Protein AF-A0AAW6IV94-F1 (afdb_monomer)

Radius of gyration: 26.13 Å; Cα contacts (8 Å, |Δi|>4): 149; chains: 1; bounding box: 35×62×84 Å

Solvent-accessible surface area (backbone atoms only — not comparable to full-atom values): 8619 Å² total; per-residue (Å²): 136,89,80,80,82,87,89,82,85,79,71,76,67,76,72,66,69,79,75,75,71,78,76,85,84,82,76,78,93,66,75,97,56,97,64,84,86,74,90,61,84,90,39,49,55,50,66,71,58,51,64,71,49,70,87,54,58,69,70,42,71,51,71,57,97,71,32,35,36,33,33,42,61,73,48,70,46,98,87,71,31,56,28,34,33,37,35,38,30,54,76,92,48,94,84,58,75,42,80,48,36,39,28,37,39,88,88,77,73,42,44,26,56,53,80,66,93,67,83,54,93,81,75,77,90,67,92,53,131

pLDDT: mean 76.08, std 15.76, range [38.12, 95.81]

Mean predicted aligned error: 13.23 Å

Secondary structure (DSSP, 8-state):
-------SSSSSSTTSGGG-SPPP-PPPSS-SSSS-----GGGBPPHHHHHHHTT--TT-EEEETTEEEEEEEEEE-TTS-EEEEEEEEETT-TT--EEEEEEE-TTT--EEEPPPSS--TT-------

Sequence (129 aa):
MKINLALTSLMPILFLLGCTSSPPVLHATRALIDEPVVQTNQNVIPLAFTQLIQSKPVGYQGSYKNIEFTLGKKYTSALGEQCRELFLNQQGQSSAQTRQAMCKNSQTDQWVMAPQVIKNKNNTISFGA

Nearest PDB structures (foldseek):
  6krx-assembly1_A  TM=6.694E-01  e=2.216E-01  Arabidopsis thaliana
  2oc3-assembly1_A  TM=6.020E-01  e=4.639E-01  Homo sapiens
  4nnd-assembly2_B  TM=6.666E-01  e=1.152E+00  Homo sapiens
  4nnd-assembly3_D  TM=6.662E-01  e=1.219E+00  Homo sapiens
  6lys-assembly1_C  TM=1.737E-01  e=2.278E+00  Escherichia coli K-12

Foldseek 3Di:
DDDDDDPPPDPPPVVVVPPPDDPDDDDDPDDPAPDDDDFDPQFFDDPVVCVVPVPPDAQDWDDDPQKTKGWHDWDADPVRWTKTWIFIDHPPHPPDTDIWMWTQDPPPRTIGTDDDRDPPVPPPDGSHD

Structure (mmCIF, N/CA/C/O backbone):
data_AF-A0AAW6IV94-F1
#
_entry.id   AF-A0AAW6IV94-F1
#
loop_
_atom_site.group_PDB
_atom_site.id
_atom_site.type_symbol
_atom_site.label_atom_id
_atom_site.label_alt_id
_atom_site.label_comp_id
_atom_site.label_asym_id
_atom_site.label_entity_id
_atom_site.label_seq_id
_atom_site.pdbx_PDB_ins_code
_atom_site.Cartn_x
_atom_site.Cartn_y
_atom_site.Cartn_z
_atom_site.occupancy
_atom_site.B_iso_or_equiv
_atom_site.auth_seq_id
_atom_site.auth_comp_id
_atom_site.auth_asym_id
_atom_site.auth_atom_id
_atom_site.pdbx_PDB_model_num
ATOM 1 N N . MET A 1 1 ? -3.986 -43.795 -69.108 1.00 38.12 1 MET A N 1
ATOM 2 C CA . MET A 1 1 ? -2.707 -43.356 -68.508 1.00 38.12 1 MET A CA 1
ATOM 3 C C . MET A 1 1 ? -3.032 -42.238 -67.526 1.00 38.12 1 MET A C 1
ATOM 5 O O . MET A 1 1 ? -3.654 -41.267 -67.933 1.00 38.12 1 MET A O 1
ATOM 9 N N . LYS A 1 2 ? -2.777 -42.452 -66.230 1.00 46.84 2 LYS A N 1
ATOM 10 C CA . LYS A 1 2 ? -3.137 -41.537 -65.134 1.00 46.84 2 LYS A CA 1
ATOM 11 C C . LYS A 1 2 ? -2.149 -40.369 -65.107 1.00 46.84 2 LYS A C 1
ATOM 13 O O . LYS A 1 2 ? -0.951 -40.611 -65.006 1.00 46.84 2 LYS A O 1
ATOM 18 N N . ILE A 1 3 ? -2.650 -39.139 -65.183 1.00 56.03 3 ILE A N 1
ATOM 19 C CA . ILE A 1 3 ? -1.849 -37.928 -64.986 1.00 56.03 3 ILE A CA 1
ATOM 20 C C . ILE A 1 3 ? -2.167 -37.399 -63.585 1.00 56.03 3 ILE A C 1
ATOM 22 O O . ILE A 1 3 ? -3.229 -36.839 -63.336 1.00 56.03 3 ILE A O 1
ATOM 26 N N . ASN A 1 4 ? -1.270 -37.758 -62.669 1.00 49.62 4 ASN A N 1
ATOM 27 C CA . ASN A 1 4 ? -0.694 -36.987 -61.563 1.00 49.62 4 ASN A CA 1
ATOM 28 C C . ASN A 1 4 ? -1.379 -35.646 -61.227 1.00 49.62 4 ASN A C 1
ATOM 30 O O . ASN A 1 4 ? -1.524 -34.784 -62.083 1.00 49.62 4 ASN A O 1
ATOM 34 N N . LEU A 1 5 ? -1.892 -35.458 -60.011 1.00 48.31 5 LEU A N 1
ATOM 35 C CA . LEU A 1 5 ? -1.179 -35.217 -58.741 1.00 48.31 5 LEU A CA 1
ATOM 36 C C . LEU A 1 5 ? -1.254 -33.716 -58.399 1.00 48.31 5 LEU A C 1
ATOM 38 O O . LEU A 1 5 ? -0.609 -32.889 -59.027 1.00 48.31 5 LEU A O 1
ATOM 42 N N . ALA A 1 6 ? -2.041 -33.423 -57.361 1.00 54.78 6 ALA A N 1
ATOM 43 C CA . ALA A 1 6 ? -1.862 -32.316 -56.422 1.00 54.78 6 ALA A CA 1
ATOM 44 C C . ALA A 1 6 ? -1.706 -30.893 -57.001 1.00 54.78 6 ALA A C 1
ATOM 46 O O . ALA A 1 6 ? -0.616 -30.333 -57.002 1.00 54.78 6 ALA A O 1
ATOM 47 N N . LEU A 1 7 ? -2.822 -30.248 -57.361 1.00 50.66 7 LEU A N 1
ATOM 48 C CA . LEU A 1 7 ? -2.859 -28.796 -57.613 1.00 50.66 7 LEU A CA 1
ATOM 49 C C . LEU A 1 7 ? -3.742 -28.013 -56.623 1.00 50.66 7 LEU A C 1
ATOM 51 O O . LEU A 1 7 ? -4.149 -26.892 -56.901 1.00 50.66 7 LEU A O 1
ATOM 55 N N . THR A 1 8 ? -4.057 -28.589 -55.461 1.00 51.88 8 THR A N 1
ATOM 56 C CA . THR A 1 8 ? -4.966 -27.990 -54.460 1.00 51.88 8 THR A CA 1
ATOM 57 C C . THR A 1 8 ? -4.287 -27.649 -53.128 1.00 51.88 8 THR A C 1
ATOM 59 O O . THR A 1 8 ? -4.965 -27.372 -52.146 1.00 51.88 8 THR A O 1
ATOM 62 N N . SER A 1 9 ? -2.949 -27.632 -53.077 1.00 54.75 9 SER A N 1
ATOM 63 C CA . SER A 1 9 ? -2.171 -27.459 -51.835 1.00 54.75 9 SER A CA 1
ATOM 64 C C . SER A 1 9 ? -1.293 -26.194 -51.802 1.00 54.75 9 SER A C 1
ATOM 66 O O . SER A 1 9 ? -0.276 -26.177 -51.112 1.00 54.75 9 SER A O 1
ATOM 68 N N . LEU A 1 10 ? -1.644 -25.130 -52.538 1.00 56.00 10 LEU A N 1
ATOM 69 C CA . LEU A 1 10 ? -0.851 -23.884 -52.565 1.00 56.00 10 LEU A CA 1
ATOM 70 C C . LEU A 1 10 ? -1.636 -22.617 -52.178 1.00 56.00 10 LEU A C 1
ATOM 72 O O . LEU A 1 10 ? -1.184 -21.510 -52.446 1.00 56.00 10 LEU A O 1
ATOM 76 N N . MET A 1 11 ? -2.813 -22.755 -51.558 1.00 58.34 11 MET A N 1
ATOM 77 C CA . MET A 1 11 ? -3.683 -21.617 -51.218 1.00 58.34 11 MET A CA 1
ATOM 78 C C . MET A 1 11 ? -3.724 -21.161 -49.739 1.00 58.34 11 MET A C 1
ATOM 80 O O . MET A 1 11 ? -4.278 -20.088 -49.507 1.00 58.34 11 MET A O 1
ATOM 84 N N . PRO A 1 12 ? -3.132 -21.839 -48.723 1.00 59.56 12 PRO A N 1
ATOM 85 C CA . PRO A 1 12 ? -3.205 -21.329 -47.348 1.00 59.56 12 PRO A CA 1
ATOM 86 C C . PRO A 1 12 ? -2.099 -20.315 -46.995 1.00 59.56 12 PRO A C 1
ATOM 88 O O . PRO A 1 12 ? -2.183 -19.663 -45.961 1.00 59.56 12 PRO A O 1
ATOM 91 N N . ILE A 1 13 ? -1.068 -20.142 -47.834 1.00 60.28 13 ILE A N 1
ATOM 92 C CA . ILE A 1 13 ? 0.108 -19.308 -47.505 1.00 60.28 13 ILE A CA 1
ATOM 93 C C . ILE A 1 13 ? -0.177 -17.805 -47.706 1.00 60.28 13 ILE A C 1
ATOM 95 O O . ILE A 1 13 ? 0.362 -16.968 -46.986 1.00 60.28 13 ILE A O 1
ATOM 99 N N . LEU A 1 14 ? -1.086 -17.448 -48.622 1.00 60.34 14 LEU A N 1
ATOM 100 C CA . LEU A 1 14 ? -1.443 -16.052 -48.920 1.00 60.34 14 LEU A CA 1
ATOM 101 C C . LEU A 1 14 ? -2.207 -15.348 -47.784 1.00 60.34 14 LEU A C 1
ATOM 103 O O . LEU A 1 14 ? -2.177 -14.123 -47.710 1.00 60.34 14 LEU A O 1
ATOM 107 N N . PHE A 1 15 ? -2.832 -16.093 -46.865 1.00 61.91 15 PHE A N 1
ATOM 108 C CA . PHE A 1 15 ? -3.558 -15.520 -45.722 1.00 61.91 15 PHE A CA 1
ATOM 109 C C . PHE A 1 15 ? -2.672 -15.229 -44.499 1.00 61.91 15 PHE A C 1
ATOM 111 O O . PHE A 1 15 ? -3.119 -14.556 -43.574 1.00 61.91 15 PHE A O 1
ATOM 118 N N . LEU A 1 16 ? 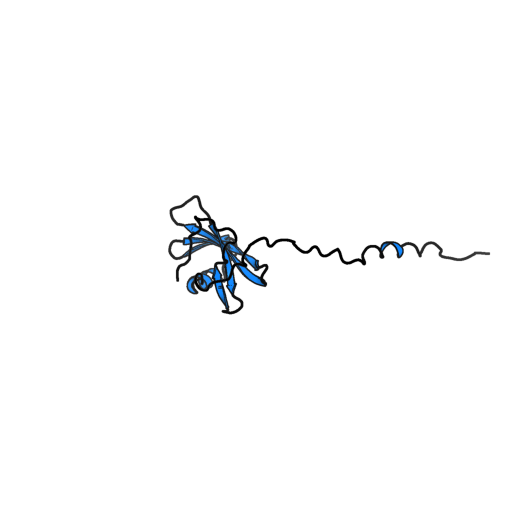-1.414 -15.684 -44.488 1.00 61.59 16 LEU A N 1
ATOM 119 C CA . LEU A 1 16 ? -0.485 -15.473 -43.366 1.00 61.59 16 LEU A CA 1
ATOM 120 C C . LEU A 1 16 ? 0.369 -14.200 -43.507 1.00 61.59 16 LEU A C 1
ATOM 122 O O . LEU A 1 16 ? 1.003 -13.777 -42.544 1.00 61.59 16 LEU A O 1
ATOM 126 N N . LEU A 1 17 ? 0.364 -13.557 -44.679 1.00 61.78 17 LEU A N 1
ATOM 127 C CA . LEU A 1 17 ? 1.132 -12.331 -44.944 1.00 61.78 17 LEU A CA 1
ATOM 128 C C . LEU A 1 17 ? 0.412 -11.048 -44.486 1.00 6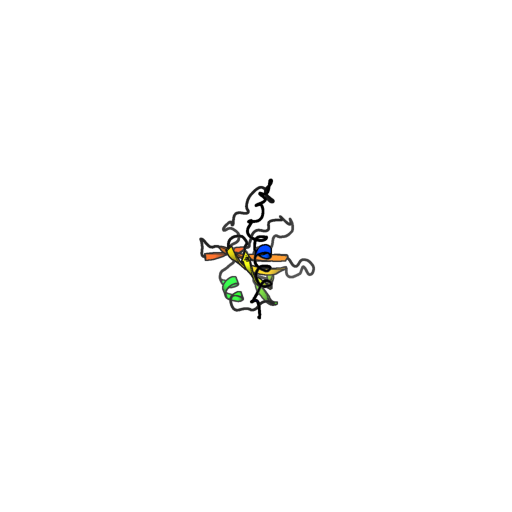1.78 17 LEU A C 1
ATOM 130 O O . LEU A 1 17 ? 1.009 -9.977 -44.485 1.00 61.78 17 LEU A O 1
ATOM 134 N N . GLY A 1 18 ? -0.855 -11.142 -44.067 1.00 59.50 18 GLY A N 1
ATOM 135 C CA . GLY A 1 18 ? -1.660 -9.990 -43.642 1.00 59.50 18 GLY A CA 1
ATOM 136 C C . GLY A 1 18 ? -1.369 -9.464 -42.230 1.00 59.50 18 GLY A C 1
ATOM 137 O O . GLY A 1 18 ? -1.901 -8.423 -41.862 1.00 59.50 18 GLY A O 1
ATOM 138 N N . CYS A 1 19 ? -0.537 -10.150 -41.439 1.00 67.88 19 CYS A N 1
ATOM 139 C CA . CYS A 1 19 ? -0.318 -9.837 -40.019 1.00 67.88 19 CYS A CA 1
ATOM 140 C C . CYS A 1 19 ? 1.132 -9.443 -39.679 1.00 67.88 19 CYS A C 1
ATOM 142 O O . CYS A 1 19 ? 1.539 -9.585 -38.529 1.00 67.88 19 CYS A O 1
ATOM 144 N N . THR A 1 20 ? 1.942 -8.990 -40.645 1.00 69.06 20 THR A N 1
ATOM 145 C CA . THR A 1 20 ? 3.369 -8.691 -40.386 1.00 69.06 20 THR A CA 1
ATOM 146 C C . THR A 1 20 ? 3.654 -7.224 -40.067 1.00 69.06 20 THR A C 1
ATOM 148 O O . THR A 1 20 ? 4.783 -6.894 -39.707 1.00 69.06 20 THR A O 1
ATOM 151 N N . SER A 1 21 ? 2.684 -6.320 -40.228 1.00 75.12 21 SER A N 1
ATOM 152 C CA . SER A 1 21 ? 2.900 -4.902 -39.942 1.00 75.12 21 SER A CA 1
ATOM 153 C C . SER A 1 21 ? 2.647 -4.617 -38.468 1.00 75.12 21 SER A C 1
ATOM 155 O O . SER A 1 21 ? 1.522 -4.777 -37.988 1.00 75.12 21 SER A O 1
ATOM 157 N N . SER A 1 22 ? 3.674 -4.140 -37.766 1.00 79.44 22 SER A N 1
ATOM 158 C CA . SER A 1 22 ? 3.485 -3.533 -36.451 1.00 79.44 22 SER A CA 1
ATOM 159 C C . SER A 1 22 ? 2.444 -2.412 -36.560 1.00 79.44 22 SER A C 1
ATOM 161 O O . SER A 1 22 ? 2.516 -1.613 -37.500 1.00 79.44 22 SER A O 1
ATOM 163 N N . PRO A 1 23 ? 1.469 -2.341 -35.641 1.00 79.12 23 PRO A N 1
ATOM 164 C CA . PRO A 1 23 ? 0.467 -1.288 -35.665 1.00 79.12 23 PRO A CA 1
ATOM 165 C C . PRO A 1 23 ? 1.139 0.090 -35.561 1.00 79.12 23 PRO A C 1
ATOM 167 O O . PRO A 1 23 ? 2.194 0.213 -34.930 1.00 79.12 23 PRO A O 1
ATOM 170 N N . PRO A 1 24 ? 0.544 1.136 -36.158 1.00 80.69 24 PRO A N 1
ATOM 171 C CA . PRO A 1 24 ? 1.063 2.490 -36.028 1.00 80.69 24 PRO A CA 1
ATOM 172 C C . PRO A 1 24 ? 1.118 2.887 -34.547 1.00 80.69 24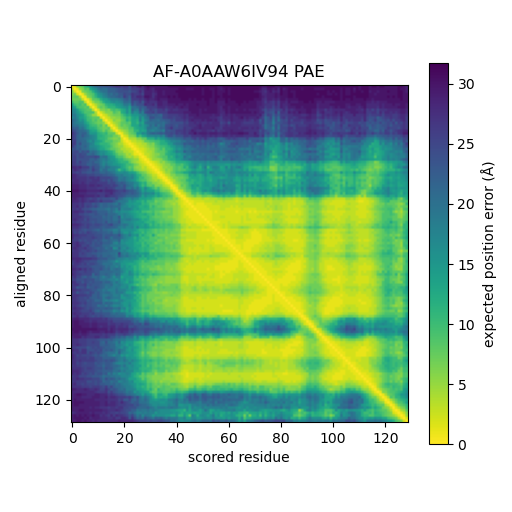 PRO A C 1
ATOM 174 O O . PRO A 1 24 ? 0.126 2.785 -33.824 1.00 80.69 24 PRO A O 1
ATOM 177 N N . VAL A 1 25 ? 2.287 3.340 -34.092 1.00 82.31 25 VAL A N 1
ATOM 178 C CA . VAL A 1 25 ? 2.483 3.823 -32.722 1.00 82.31 25 VAL A CA 1
ATOM 179 C C . VAL A 1 25 ? 1.941 5.246 -32.640 1.00 82.31 25 VAL A C 1
ATOM 181 O O . VAL A 1 25 ? 2.492 6.172 -33.233 1.00 82.31 25 VAL A O 1
ATOM 184 N N . LEU A 1 26 ? 0.832 5.422 -31.925 1.00 80.94 26 LEU A N 1
ATOM 185 C CA . LEU A 1 26 ? 0.269 6.740 -31.656 1.00 80.94 26 LEU A CA 1
ATOM 186 C C . LEU A 1 26 ? 0.990 7.356 -30.456 1.00 80.94 26 LEU A C 1
ATOM 188 O O . LEU A 1 26 ? 0.986 6.792 -29.363 1.00 80.94 26 LEU A O 1
ATOM 192 N N . HIS A 1 27 ? 1.583 8.531 -30.650 1.00 79.25 27 HIS A N 1
ATOM 193 C CA . HIS A 1 27 ? 2.137 9.326 -29.559 1.00 79.25 27 HIS A CA 1
ATOM 194 C C . HIS A 1 27 ? 1.079 10.310 -29.058 1.00 79.25 27 HIS A C 1
ATOM 196 O O . HIS A 1 27 ? 0.449 11.017 -29.846 1.00 79.25 27 HIS A O 1
ATOM 202 N N . ALA A 1 28 ? 0.872 10.360 -27.743 1.00 78.44 28 ALA A N 1
ATOM 203 C CA . ALA A 1 28 ? -0.033 11.329 -27.141 1.00 78.44 28 ALA A CA 1
ATOM 204 C C . ALA A 1 28 ? 0.511 12.753 -27.347 1.00 78.44 28 ALA A C 1
ATOM 206 O O . ALA A 1 28 ? 1.655 13.042 -27.004 1.00 78.44 28 ALA A O 1
ATOM 207 N N . THR A 1 29 ? -0.311 13.652 -27.891 1.00 82.50 29 THR A N 1
ATOM 208 C CA . THR A 1 29 ? 0.066 15.059 -28.125 1.00 82.50 29 THR A CA 1
ATOM 209 C C . THR A 1 29 ? 0.045 15.902 -26.853 1.00 82.50 29 THR A C 1
ATOM 211 O O . THR A 1 29 ? 0.585 17.007 -26.845 1.00 82.50 29 THR A O 1
ATOM 214 N N . ARG A 1 30 ? -0.583 15.406 -25.779 1.00 79.88 30 ARG A N 1
ATOM 215 C CA . ARG A 1 30 ? -0.643 16.051 -24.464 1.00 79.88 30 ARG A CA 1
ATOM 216 C C . ARG A 1 30 ? -0.573 15.014 -23.350 1.00 79.88 30 ARG A C 1
ATOM 218 O O . ARG A 1 30 ? -1.098 13.910 -23.492 1.00 79.88 30 ARG A O 1
ATOM 225 N N . ALA A 1 31 ? 0.053 15.394 -22.241 1.00 75.12 31 ALA A N 1
ATOM 226 C CA . ALA A 1 31 ? 0.035 14.607 -21.018 1.00 75.12 31 ALA A CA 1
ATOM 227 C C . ALA A 1 31 ? -1.353 14.672 -20.359 1.00 75.12 31 ALA A C 1
ATOM 229 O O . ALA A 1 31 ? -2.050 15.680 -20.452 1.00 75.12 31 ALA A O 1
ATOM 230 N N . LEU A 1 32 ? -1.756 13.586 -19.692 1.00 70.94 32 LEU A N 1
ATOM 231 C CA . LEU A 1 32 ? -3.012 13.533 -18.928 1.00 70.94 32 LEU A CA 1
ATOM 232 C C . LEU A 1 32 ? -2.933 14.312 -17.607 1.00 70.94 32 LEU A C 1
ATOM 234 O O . LEU A 1 32 ? -3.963 14.635 -17.023 1.00 70.94 32 LEU A O 1
ATOM 238 N N . ILE A 1 33 ? -1.715 14.573 -17.134 1.00 71.81 33 ILE A N 1
ATOM 239 C CA . ILE A 1 33 ? -1.400 15.331 -15.927 1.00 71.81 33 ILE A CA 1
ATOM 240 C C . ILE A 1 33 ? -0.208 16.236 -16.226 1.00 71.81 33 ILE A C 1
ATOM 242 O O . ILE A 1 33 ? 0.700 15.822 -16.947 1.00 71.81 33 ILE A O 1
ATOM 246 N N . ASP A 1 34 ? -0.221 17.450 -15.681 1.00 73.81 34 ASP A N 1
ATOM 247 C CA . ASP A 1 34 ? 0.833 18.439 -15.932 1.00 73.81 34 ASP A CA 1
ATOM 248 C C . ASP A 1 34 ? 2.163 18.040 -15.279 1.00 73.81 34 ASP A C 1
ATOM 250 O O . ASP A 1 34 ? 3.228 18.249 -15.852 1.00 73.81 34 ASP A O 1
ATOM 254 N N . GLU A 1 35 ? 2.100 17.397 -14.110 1.00 70.25 35 GLU A N 1
ATOM 255 C CA . GLU A 1 35 ? 3.270 16.911 -13.386 1.00 70.25 35 GLU A CA 1
ATOM 256 C C . GLU A 1 35 ? 3.058 15.465 -12.920 1.00 70.25 35 GLU A C 1
ATOM 258 O O . GLU A 1 35 ? 1.993 15.133 -12.383 1.00 70.25 35 GLU A O 1
ATOM 263 N N . PRO A 1 36 ? 4.054 14.580 -13.105 1.00 66.62 36 PRO A N 1
ATOM 264 C CA . PRO A 1 36 ? 3.995 13.234 -12.566 1.00 66.62 36 PRO A CA 1
ATOM 265 C C . PRO A 1 36 ? 3.959 13.290 -11.041 1.00 66.62 36 PRO A C 1
ATOM 267 O O . PRO A 1 36 ? 4.704 14.027 -10.396 1.00 66.62 36 PRO A O 1
ATOM 270 N N . VAL A 1 37 ? 3.083 12.481 -10.454 1.00 66.12 37 VAL A N 1
ATOM 271 C CA . VAL A 1 37 ? 2.902 12.484 -9.009 1.00 66.12 37 VAL A CA 1
ATOM 272 C C . VAL A 1 37 ? 4.110 11.828 -8.345 1.00 66.12 37 VAL A C 1
ATOM 274 O O . VAL A 1 37 ? 4.305 10.617 -8.440 1.00 66.12 37 VAL A O 1
ATOM 277 N N . VAL A 1 38 ? 4.931 12.637 -7.679 1.00 64.75 38 VAL A N 1
ATOM 278 C CA . VAL A 1 38 ? 6.122 12.162 -6.971 1.00 64.75 38 VAL A CA 1
ATOM 279 C C . VAL A 1 38 ? 5.702 11.538 -5.644 1.00 64.75 38 VAL A C 1
ATOM 281 O O . VAL A 1 38 ? 4.951 12.136 -4.871 1.00 64.75 38 VAL A O 1
ATOM 284 N N . GLN A 1 39 ? 6.193 10.332 -5.360 1.00 60.06 39 GLN A N 1
ATOM 285 C CA . GLN A 1 39 ? 6.036 9.734 -4.038 1.00 60.06 39 GLN A CA 1
ATOM 286 C C . GLN A 1 39 ? 6.870 10.525 -3.030 1.00 60.06 39 GLN A C 1
ATOM 288 O O . GLN A 1 39 ? 8.097 10.532 -3.095 1.00 60.06 39 GLN A O 1
ATOM 293 N N . THR A 1 40 ? 6.210 11.202 -2.094 1.00 59.31 40 THR A N 1
ATOM 294 C CA . THR A 1 40 ? 6.884 11.875 -0.984 1.00 59.31 40 THR A CA 1
ATOM 295 C C . THR A 1 40 ? 6.876 10.964 0.246 1.00 59.31 40 THR A C 1
ATOM 297 O O . THR A 1 40 ? 5.890 10.281 0.528 1.00 59.31 40 THR A O 1
ATOM 300 N N . ASN A 1 41 ? 7.956 10.984 1.034 1.00 59.50 41 ASN A N 1
ATOM 301 C CA . ASN A 1 41 ? 8.068 10.228 2.295 1.00 59.50 41 ASN A CA 1
ATOM 302 C C . ASN A 1 41 ? 7.071 10.684 3.384 1.00 59.50 41 ASN A C 1
ATOM 304 O O . ASN A 1 41 ? 7.061 10.149 4.486 1.00 59.50 41 ASN A O 1
ATOM 308 N N . GLN A 1 42 ? 6.223 11.675 3.104 1.00 58.69 42 GLN A N 1
ATOM 309 C CA . GLN A 1 42 ? 5.251 12.217 4.055 1.00 58.69 42 GLN A CA 1
ATOM 310 C C . GLN A 1 42 ? 4.053 11.279 4.288 1.00 58.69 42 GLN A C 1
ATOM 312 O O . GLN A 1 42 ? 3.270 11.520 5.200 1.00 58.69 42 GLN A O 1
ATOM 317 N N . ASN A 1 43 ? 3.927 10.199 3.506 1.00 73.06 43 ASN A N 1
ATOM 318 C CA . ASN A 1 43 ? 2.821 9.242 3.591 1.00 73.06 43 ASN A CA 1
ATOM 319 C C . ASN A 1 43 ? 3.277 7.786 3.816 1.00 73.06 43 ASN A C 1
ATOM 321 O O . ASN A 1 43 ? 2.662 6.851 3.293 1.00 73.06 43 ASN A O 1
ATOM 325 N N . VAL A 1 44 ? 4.368 7.578 4.556 1.00 85.12 44 VAL A N 1
ATOM 326 C CA . VAL A 1 44 ? 4.826 6.228 4.920 1.00 85.12 44 VAL A CA 1
ATOM 327 C C . VAL A 1 44 ? 3.773 5.536 5.789 1.00 85.12 44 VAL A C 1
ATOM 329 O O . VAL A 1 44 ? 3.261 6.102 6.753 1.00 85.12 44 VAL A O 1
ATOM 332 N N . ILE A 1 45 ? 3.445 4.294 5.442 1.00 88.75 45 ILE A N 1
ATOM 333 C CA . ILE A 1 45 ? 2.556 3.444 6.229 1.00 88.75 45 ILE A CA 1
ATOM 334 C C . ILE A 1 45 ? 3.331 2.930 7.453 1.00 88.75 45 ILE A C 1
ATOM 336 O O . ILE A 1 45 ? 4.406 2.345 7.284 1.00 88.75 45 ILE A O 1
ATOM 340 N N . PRO A 1 46 ? 2.775 3.029 8.674 1.00 89.69 46 PRO A N 1
ATOM 341 C CA . PRO A 1 46 ? 3.400 2.461 9.863 1.00 89.69 46 PRO A CA 1
ATOM 342 C C . PRO A 1 46 ? 3.666 0.953 9.738 1.00 89.69 46 PRO A C 1
ATOM 344 O O . PRO A 1 46 ? 2.789 0.186 9.331 1.00 89.69 46 PRO A O 1
ATOM 347 N N . LEU A 1 47 ? 4.845 0.501 10.181 1.00 89.56 47 LEU A N 1
ATOM 348 C CA . LEU A 1 47 ? 5.235 -0.917 10.144 1.00 89.56 47 LEU A CA 1
ATOM 349 C C . LEU A 1 47 ? 4.235 -1.825 10.880 1.00 89.56 47 LEU A C 1
ATOM 351 O O . LEU A 1 47 ? 3.919 -2.915 10.415 1.00 89.56 47 LEU A O 1
ATOM 355 N N . ALA A 1 48 ? 3.682 -1.354 12.000 1.00 90.25 48 ALA A N 1
ATOM 356 C CA . ALA A 1 48 ? 2.671 -2.097 12.748 1.00 90.25 48 ALA A CA 1
ATOM 357 C C . ALA A 1 48 ? 1.424 -2.395 11.894 1.00 90.25 48 ALA A C 1
ATOM 359 O O . ALA A 1 48 ? 0.860 -3.487 11.972 1.00 90.25 48 ALA A O 1
ATOM 360 N N . PHE A 1 49 ? 1.017 -1.455 11.034 1.00 91.56 49 PHE A N 1
ATOM 361 C CA . PHE A 1 49 ? -0.116 -1.653 10.136 1.00 91.56 49 PHE A CA 1
ATOM 362 C C . PHE A 1 49 ? 0.223 -2.630 9.008 1.00 91.56 49 PHE A C 1
ATOM 364 O O . PHE A 1 49 ? -0.574 -3.521 8.723 1.00 91.56 49 PHE A O 1
ATOM 371 N N . THR A 1 50 ? 1.406 -2.529 8.390 1.00 91.75 50 THR A N 1
ATOM 372 C CA . THR A 1 50 ? 1.799 -3.469 7.322 1.00 91.75 50 THR A CA 1
ATOM 373 C C . THR A 1 50 ? 1.913 -4.899 7.840 1.00 91.75 50 THR A C 1
ATOM 375 O O . THR A 1 50 ? 1.392 -5.814 7.198 1.00 91.75 50 THR A O 1
ATOM 378 N N . GLN A 1 51 ? 2.499 -5.094 9.024 1.00 91.19 51 GLN A N 1
ATOM 379 C CA . GLN A 1 51 ? 2.588 -6.398 9.687 1.00 91.19 51 GLN A CA 1
ATOM 380 C C . GLN A 1 51 ? 1.204 -6.979 10.004 1.00 91.19 51 GLN A C 1
ATOM 382 O O . GLN A 1 51 ? 0.962 -8.158 9.741 1.00 91.19 51 GLN A O 1
ATOM 387 N N . LEU A 1 52 ? 0.272 -6.149 10.490 1.00 91.12 52 LEU A N 1
ATOM 388 C CA . LEU A 1 52 ? -1.107 -6.557 10.786 1.00 91.12 52 LEU A CA 1
ATOM 389 C C . LEU A 1 52 ? -1.809 -7.165 9.559 1.00 91.12 52 LEU A C 1
ATOM 391 O O . LEU A 1 52 ? -2.565 -8.133 9.685 1.00 91.12 52 LEU A O 1
ATOM 395 N N . ILE A 1 53 ? -1.577 -6.595 8.374 1.00 92.12 53 ILE A N 1
ATOM 396 C CA . ILE A 1 53 ? -2.356 -6.905 7.168 1.00 92.12 53 ILE A CA 1
ATOM 397 C C . ILE A 1 53 ? -1.647 -7.844 6.185 1.00 92.12 53 ILE A C 1
ATOM 399 O O . ILE A 1 53 ? -2.299 -8.354 5.267 1.00 92.12 53 ILE A O 1
ATOM 403 N N . GLN A 1 54 ? -0.339 -8.087 6.333 1.00 89.44 54 GLN A N 1
ATOM 404 C CA . GLN A 1 54 ? 0.485 -8.810 5.351 1.00 89.44 54 GLN A CA 1
ATOM 405 C C . GLN A 1 54 ? -0.060 -10.208 5.010 1.00 89.44 54 GLN A C 1
ATOM 407 O O . GLN A 1 54 ? -0.124 -10.574 3.830 1.00 89.44 54 GLN A O 1
ATOM 412 N N . SER A 1 55 ? -0.501 -10.949 6.029 1.00 89.38 55 SER A N 1
ATOM 413 C CA . SER A 1 55 ? -1.030 -12.318 5.923 1.00 89.38 55 SER A CA 1
ATOM 414 C C . SER A 1 55 ? -2.545 -12.391 5.712 1.00 89.38 55 SER A C 1
ATOM 416 O O . SER A 1 55 ? -3.096 -13.476 5.539 1.00 89.38 55 SER A O 1
ATOM 418 N N . LYS A 1 56 ? -3.246 -11.253 5.733 1.00 95.81 56 LYS A N 1
ATOM 419 C CA . LYS A 1 56 ? -4.709 -11.223 5.664 1.00 95.81 56 LYS A CA 1
ATOM 420 C C . LYS A 1 56 ? -5.202 -11.316 4.215 1.00 95.81 56 LYS A C 1
ATOM 422 O O . LYS A 1 56 ? -4.576 -10.719 3.330 1.00 95.81 56 LYS A O 1
ATOM 427 N N . PRO A 1 57 ? -6.322 -12.012 3.954 1.00 95.25 57 PRO A N 1
ATOM 428 C CA . PRO A 1 57 ? -6.883 -12.147 2.613 1.00 95.25 57 PRO A CA 1
ATOM 429 C C . PRO A 1 57 ? -7.548 -10.851 2.121 1.00 95.25 57 PRO A C 1
ATOM 431 O O . PRO A 1 57 ? -7.653 -9.855 2.841 1.00 95.25 57 PRO A O 1
ATOM 434 N N . VAL A 1 58 ? -7.985 -10.861 0.861 1.00 95.56 58 VAL A N 1
ATOM 435 C CA . VAL A 1 58 ? -8.891 -9.837 0.315 1.00 95.56 58 VAL A CA 1
ATOM 436 C C . VAL A 1 58 ? -10.235 -9.921 1.046 1.00 95.56 58 VAL A C 1
ATOM 438 O O . VAL A 1 58 ? -10.682 -11.012 1.387 1.00 95.56 58 VAL A O 1
ATOM 441 N N . GLY A 1 59 ? -10.859 -8.776 1.310 1.00 94.25 59 GLY A N 1
ATOM 442 C CA . GLY A 1 59 ? -12.115 -8.663 2.051 1.00 94.25 59 GLY A CA 1
ATOM 443 C C . GLY A 1 59 ? -11.953 -8.652 3.572 1.00 94.25 59 GLY A C 1
ATOM 444 O O . GLY A 1 59 ? -12.932 -8.420 4.270 1.00 94.25 59 GLY A O 1
ATOM 445 N N . TYR A 1 60 ? -10.740 -8.857 4.102 1.00 95.44 60 TYR A N 1
ATOM 446 C CA . TYR A 1 60 ? -10.499 -8.739 5.541 1.00 95.44 60 TYR A CA 1
ATOM 447 C C . TYR A 1 60 ? -10.834 -7.328 6.026 1.00 95.44 60 TYR A C 1
ATOM 449 O O . TYR A 1 60 ? -10.341 -6.347 5.464 1.00 95.44 60 TYR A O 1
ATOM 457 N N . GLN A 1 61 ? -11.627 -7.261 7.089 1.00 94.19 61 GLN A N 1
ATOM 458 C CA . GLN A 1 61 ? -12.000 -6.033 7.771 1.00 94.19 61 GLN A CA 1
ATOM 459 C C . GLN A 1 61 ? -11.243 -5.928 9.092 1.00 94.19 61 GLN A C 1
ATOM 461 O O . GLN A 1 61 ? -11.047 -6.923 9.792 1.00 94.19 61 GLN A O 1
ATOM 466 N N . GLY A 1 62 ? -10.808 -4.724 9.434 1.00 91.31 62 GLY A N 1
ATOM 467 C CA . GLY A 1 62 ? -10.135 -4.454 10.694 1.00 91.31 62 GLY A CA 1
ATOM 468 C C . GLY A 1 62 ? -10.224 -2.986 11.071 1.00 91.31 62 GLY A C 1
ATOM 469 O O . GLY A 1 62 ? -10.793 -2.175 10.347 1.00 91.31 62 GLY A O 1
ATOM 470 N N . SER A 1 63 ? -9.636 -2.647 12.212 1.00 90.50 63 SER A N 1
ATOM 471 C CA . SER A 1 63 ? -9.491 -1.266 12.657 1.00 90.50 63 SER A CA 1
ATOM 472 C C . SER A 1 63 ? -8.059 -1.017 13.114 1.00 90.50 63 SER A C 1
ATOM 474 O O . SER A 1 63 ? -7.418 -1.903 13.684 1.00 90.50 63 SER A O 1
ATOM 476 N N . TYR A 1 64 ? -7.540 0.173 12.826 1.00 89.50 64 TYR A N 1
ATOM 477 C CA . TYR A 1 64 ? -6.234 0.634 13.287 1.00 89.50 64 TYR A CA 1
ATOM 478 C C . TYR A 1 64 ? -6.306 2.128 13.598 1.00 89.50 64 TYR A C 1
ATOM 480 O O . TYR A 1 64 ? -6.695 2.911 12.737 1.00 89.50 64 TYR A O 1
ATOM 488 N N . LYS A 1 65 ? -5.943 2.531 14.825 1.00 86.56 65 LYS A N 1
ATOM 489 C CA . LYS A 1 65 ? -6.018 3.933 15.293 1.00 86.56 65 LYS A CA 1
ATOM 490 C C . LYS A 1 65 ? -7.373 4.613 14.965 1.00 86.56 65 LYS A C 1
ATOM 492 O O . LYS A 1 65 ? -7.394 5.735 14.474 1.00 86.56 65 LYS A O 1
ATOM 497 N N . ASN A 1 66 ? -8.496 3.934 15.228 1.00 83.12 66 ASN A N 1
ATOM 498 C CA . ASN A 1 66 ? -9.873 4.403 14.954 1.00 83.12 66 ASN A CA 1
ATOM 499 C C . ASN A 1 66 ? -10.229 4.583 13.462 1.00 83.12 66 ASN A C 1
ATOM 501 O O . ASN A 1 66 ? -11.219 5.234 13.127 1.00 83.12 66 ASN A O 1
ATOM 505 N N . ILE A 1 67 ? -9.435 4.003 12.559 1.00 84.94 67 ILE A N 1
ATOM 506 C CA . ILE A 1 67 ? -9.741 3.918 11.131 1.00 84.94 67 ILE A CA 1
ATOM 507 C C . ILE A 1 67 ? -10.171 2.487 10.843 1.00 84.94 67 ILE A C 1
ATOM 509 O O . ILE A 1 67 ? -9.366 1.556 10.952 1.00 84.94 67 ILE A O 1
ATOM 513 N N . GLU A 1 68 ? -11.432 2.311 10.467 1.00 90.75 68 GLU A N 1
ATOM 514 C CA . GLU A 1 68 ? -11.915 1.039 9.947 1.00 90.75 68 GLU A CA 1
ATOM 515 C C . GLU A 1 68 ? -11.403 0.863 8.521 1.00 90.75 68 GLU A C 1
ATOM 517 O O . GLU A 1 68 ? -11.427 1.791 7.709 1.00 90.75 68 GLU A O 1
ATOM 522 N N . PHE A 1 69 ? -10.923 -0.334 8.207 1.00 91.44 69 PHE A N 1
ATOM 523 C CA . PHE A 1 69 ? -10.388 -0.638 6.893 1.00 91.44 69 PHE A CA 1
ATOM 524 C C . PHE A 1 69 ? -10.889 -1.979 6.374 1.00 91.44 69 PHE A C 1
ATOM 526 O O . PHE A 1 69 ? -11.032 -2.944 7.121 1.00 91.44 69 PHE A O 1
ATOM 533 N N . THR A 1 70 ? -11.079 -2.052 5.059 1.00 94.06 70 THR A N 1
ATOM 534 C CA . THR A 1 70 ? -11.240 -3.308 4.322 1.00 94.06 70 THR A CA 1
ATOM 535 C C . THR A 1 70 ? -10.082 -3.475 3.349 1.00 94.06 70 THR A C 1
ATOM 537 O O . THR A 1 70 ? -9.727 -2.549 2.614 1.00 94.06 70 THR A O 1
ATOM 540 N N . LEU A 1 71 ? -9.481 -4.663 3.326 1.00 95.38 71 LEU A N 1
ATOM 541 C CA . LEU A 1 71 ? -8.382 -4.981 2.420 1.00 95.38 71 LEU A CA 1
ATOM 542 C C . LEU A 1 71 ? -8.907 -5.357 1.039 1.00 95.38 71 LEU A C 1
ATOM 544 O O . LEU A 1 71 ? -9.651 -6.323 0.889 1.00 95.38 71 LEU A O 1
ATOM 548 N N . GLY A 1 72 ? -8.463 -4.641 0.013 1.00 94.38 72 GLY A N 1
ATOM 549 C CA . GLY A 1 72 ? -8.737 -4.993 -1.372 1.00 94.38 72 GLY A CA 1
ATOM 550 C C . GLY A 1 72 ? -7.640 -5.856 -1.996 1.00 94.38 72 GLY A C 1
ATOM 551 O O . GLY A 1 72 ? -6.785 -6.441 -1.313 1.00 94.38 72 GLY A O 1
ATOM 552 N N . LYS A 1 73 ? -7.686 -5.948 -3.327 1.00 94.94 73 LYS A N 1
ATOM 553 C CA . LYS A 1 73 ? -6.764 -6.767 -4.121 1.00 94.94 73 LYS A CA 1
ATOM 554 C C . LYS A 1 73 ? -5.328 -6.243 -4.073 1.00 94.94 73 LYS A C 1
ATOM 556 O O . LYS A 1 73 ? -5.084 -5.046 -3.916 1.00 94.94 73 LYS A O 1
ATOM 561 N N . LYS A 1 74 ? -4.383 -7.166 -4.252 1.00 94.75 74 LYS A N 1
ATOM 562 C CA . LYS A 1 74 ? -2.981 -6.865 -4.558 1.00 94.75 74 LYS A CA 1
ATOM 563 C C . LYS A 1 74 ? -2.833 -6.733 -6.076 1.00 94.75 74 LYS A C 1
ATOM 565 O O . LYS A 1 74 ? -3.474 -7.487 -6.808 1.00 94.75 74 LYS A O 1
ATOM 570 N N . TYR A 1 75 ? -2.040 -5.779 -6.544 1.00 94.12 75 TYR A N 1
ATOM 571 C CA . TYR A 1 75 ? -1.826 -5.522 -7.971 1.00 94.12 75 TYR A CA 1
ATOM 572 C C . TYR A 1 75 ? -0.468 -4.855 -8.210 1.00 94.12 75 TYR A C 1
ATOM 574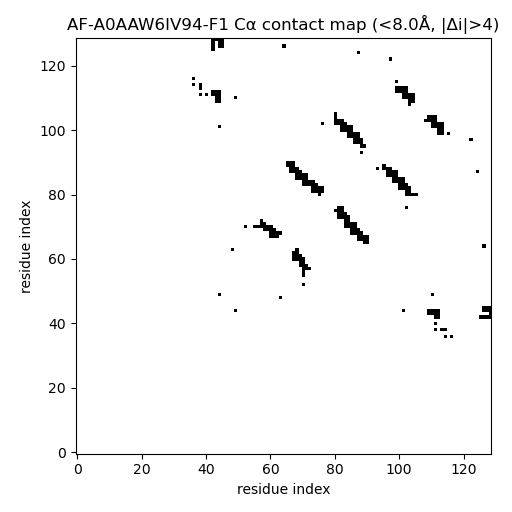 O O . TYR A 1 75 ? 0.134 -4.331 -7.276 1.00 94.12 75 TYR A O 1
ATOM 582 N N . THR A 1 76 ? 0.000 -4.860 -9.457 1.00 93.31 76 THR A N 1
ATOM 583 C CA . THR A 1 76 ? 1.200 -4.120 -9.872 1.00 93.31 76 THR A CA 1
ATOM 584 C C . THR A 1 76 ? 0.787 -2.776 -10.466 1.00 93.31 76 THR A C 1
ATOM 586 O O . THR A 1 76 ? -0.112 -2.735 -11.310 1.00 93.31 76 THR A O 1
ATOM 589 N N . SER A 1 77 ? 1.386 -1.672 -10.013 1.00 88.44 77 SER A N 1
ATOM 590 C CA . SER A 1 77 ? 1.093 -0.338 -10.550 1.00 88.44 77 SER A CA 1
ATOM 591 C C . SER A 1 77 ? 1.623 -0.168 -11.974 1.00 88.44 77 SER A C 1
ATOM 593 O O . SER A 1 77 ? 2.466 -0.932 -12.440 1.00 88.44 77 SER A O 1
ATOM 595 N N . ALA A 1 78 ? 1.176 0.889 -12.658 1.00 83.06 78 ALA A N 1
ATOM 596 C CA . ALA A 1 78 ? 1.738 1.282 -13.951 1.00 83.06 78 ALA A CA 1
ATOM 597 C C . ALA A 1 78 ? 3.242 1.618 -13.873 1.00 83.06 78 ALA A C 1
ATOM 599 O O . ALA A 1 78 ? 3.932 1.551 -14.884 1.00 83.06 78 ALA A O 1
ATOM 600 N N . LEU A 1 79 ? 3.748 1.942 -12.676 1.00 82.62 79 LEU A N 1
ATOM 601 C CA . LEU A 1 79 ? 5.168 2.181 -12.404 1.00 82.62 79 LEU A CA 1
ATOM 602 C C . LEU A 1 79 ? 5.927 0.898 -12.012 1.00 82.62 79 LEU A C 1
ATOM 604 O O . LEU A 1 79 ? 7.106 0.964 -11.683 1.00 82.62 79 LEU A O 1
ATOM 608 N N . GLY A 1 80 ? 5.273 -0.269 -12.034 1.00 86.81 80 GLY A N 1
ATOM 609 C CA . GLY A 1 80 ? 5.890 -1.559 -11.708 1.00 86.81 80 GLY A CA 1
ATOM 610 C C . GLY A 1 80 ? 5.949 -1.889 -10.213 1.00 86.81 80 GLY A C 1
ATOM 611 O O . GLY A 1 80 ? 6.552 -2.888 -9.829 1.00 86.81 80 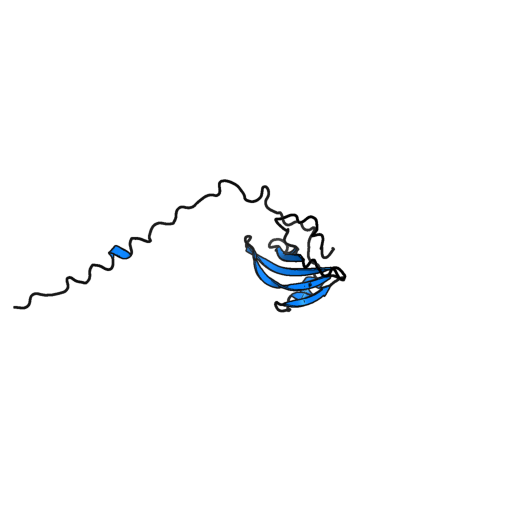GLY A O 1
ATOM 612 N N . GLU A 1 81 ? 5.319 -1.089 -9.355 1.00 89.44 81 GLU A N 1
ATOM 613 C CA . GLU A 1 81 ? 5.374 -1.274 -7.902 1.00 89.44 81 GLU A CA 1
ATOM 614 C C . GLU A 1 81 ? 4.322 -2.267 -7.412 1.00 89.44 81 GLU A C 1
ATOM 616 O O . GLU A 1 81 ? 3.215 -2.347 -7.948 1.00 89.44 81 GLU A O 1
ATOM 621 N N . GLN A 1 82 ? 4.634 -2.991 -6.337 1.00 92.69 82 GLN A N 1
ATOM 622 C CA . GLN A 1 82 ? 3.664 -3.856 -5.672 1.00 92.69 82 GLN A CA 1
ATOM 623 C C . GLN A 1 82 ? 2.711 -3.012 -4.829 1.00 92.69 82 GLN A C 1
ATOM 625 O O . GLN A 1 82 ? 3.133 -2.363 -3.875 1.00 92.69 82 GLN A O 1
ATOM 630 N N . CYS A 1 83 ? 1.422 -3.059 -5.142 1.00 93.38 83 CYS A N 1
ATOM 631 C CA . CYS A 1 83 ? 0.399 -2.274 -4.469 1.00 93.38 83 CYS A CA 1
ATOM 632 C C . CYS A 1 83 ? -0.716 -3.141 -3.891 1.00 93.38 83 CYS A C 1
ATOM 634 O O . CYS A 1 83 ? -0.951 -4.283 -4.301 1.00 93.38 83 CYS A O 1
ATOM 636 N N . ARG A 1 84 ? -1.442 -2.571 -2.932 1.00 94.38 84 ARG A N 1
ATOM 637 C CA . ARG A 1 84 ? -2.650 -3.152 -2.357 1.00 94.38 84 ARG A CA 1
ATOM 638 C C . ARG A 1 84 ? -3.700 -2.079 -2.137 1.00 94.38 84 ARG A C 1
ATOM 640 O O . ARG A 1 84 ? -3.400 -1.005 -1.622 1.00 94.38 84 ARG A O 1
ATOM 647 N N . GLU A 1 85 ? -4.934 -2.398 -2.497 1.00 93.75 85 GLU A N 1
ATOM 648 C CA . GLU A 1 85 ? -6.078 -1.526 -2.247 1.00 93.75 85 GLU A CA 1
ATOM 649 C C . GLU A 1 85 ? -6.487 -1.537 -0.772 1.00 93.75 85 GLU A C 1
ATOM 651 O O . GLU A 1 85 ? -6.491 -2.581 -0.111 1.00 93.75 85 GLU A O 1
ATOM 656 N N . LEU A 1 86 ? -6.877 -0.364 -0.286 1.00 92.38 86 LEU A N 1
ATOM 657 C CA . LEU A 1 86 ? -7.401 -0.129 1.048 1.00 92.38 86 LEU A CA 1
ATOM 658 C C . LEU A 1 86 ? -8.700 0.657 0.915 1.00 92.38 86 LEU A C 1
ATOM 660 O O . LEU A 1 86 ? -8.752 1.676 0.229 1.00 92.38 86 LEU A O 1
ATOM 664 N N . PHE A 1 87 ? -9.747 0.195 1.578 1.00 91.38 87 PHE A N 1
ATOM 665 C CA . PHE A 1 87 ? -10.988 0.944 1.696 1.00 91.38 87 PHE A CA 1
ATOM 666 C C . PHE A 1 87 ? -11.121 1.420 3.129 1.00 91.38 87 PHE A C 1
ATOM 668 O O . PHE A 1 87 ? -11.210 0.582 4.022 1.00 91.38 87 PHE A O 1
ATOM 675 N N . LEU A 1 88 ? -11.084 2.730 3.342 1.00 88.75 88 LEU A N 1
ATOM 676 C CA . LEU A 1 88 ? -11.041 3.333 4.669 1.00 88.75 88 LEU A CA 1
ATOM 677 C C . LEU A 1 88 ? -12.364 4.010 4.999 1.00 88.75 88 LEU A C 1
ATOM 679 O O . LEU A 1 88 ? -12.873 4.789 4.191 1.00 88.75 88 LEU A O 1
ATOM 683 N N . ASN A 1 89 ? -12.855 3.750 6.205 1.00 83.94 89 ASN A N 1
ATOM 684 C CA . ASN A 1 89 ? -13.997 4.420 6.807 1.00 83.94 89 ASN A CA 1
ATOM 685 C C . ASN A 1 89 ? -13.531 5.109 8.092 1.00 83.94 89 ASN A C 1
ATOM 687 O O . ASN A 1 89 ? -12.878 4.499 8.942 1.00 83.94 89 ASN A O 1
ATOM 691 N N . GLN A 1 90 ? -13.874 6.387 8.249 1.00 72.69 90 GLN A N 1
ATOM 692 C CA . GLN A 1 90 ? -13.719 7.056 9.536 1.00 72.69 90 GLN A CA 1
ATOM 693 C C . GLN A 1 90 ? -14.875 6.653 10.448 1.00 72.69 90 GLN A C 1
ATOM 695 O O . GLN A 1 90 ? -16.044 6.724 10.063 1.00 72.69 90 GLN A O 1
ATOM 700 N N . GLN A 1 91 ? -14.542 6.238 11.668 1.00 64.50 91 GLN A N 1
ATOM 701 C CA . GLN A 1 91 ? -15.529 5.847 12.665 1.00 64.50 91 GLN A CA 1
ATOM 702 C C . GLN A 1 91 ? -16.485 7.026 12.935 1.00 64.50 91 GLN A C 1
ATOM 704 O O . GLN A 1 91 ? -16.048 8.128 13.261 1.00 64.50 91 GLN A O 1
ATOM 709 N N . GLY A 1 92 ? -17.790 6.813 12.741 1.00 60.34 92 GLY A N 1
ATOM 710 C CA . GLY A 1 92 ? -18.821 7.856 12.870 1.00 60.34 92 GLY A CA 1
ATOM 711 C C . GLY A 1 92 ? -19.222 8.565 11.567 1.00 60.34 92 GLY A C 1
ATOM 712 O O . GLY A 1 92 ? -20.181 9.334 11.583 1.00 60.34 92 GLY A O 1
ATOM 713 N N . GLN A 1 93 ? -18.570 8.287 10.432 1.00 61.47 93 GLN A N 1
ATOM 714 C CA . GLN A 1 93 ? -18.991 8.774 9.111 1.00 61.47 93 GLN A CA 1
ATOM 715 C C . GLN A 1 93 ? -19.420 7.604 8.218 1.00 61.47 93 GLN A C 1
ATOM 717 O O . GLN A 1 93 ? -18.631 7.029 7.475 1.00 61.47 93 GLN A O 1
ATOM 722 N N . SER A 1 94 ? -20.708 7.257 8.281 1.00 55.50 94 SER A N 1
ATOM 723 C CA . SER A 1 94 ? -21.277 6.085 7.596 1.00 55.50 94 SER A CA 1
ATOM 724 C C . SER A 1 94 ? -21.312 6.180 6.059 1.00 55.50 94 SER A C 1
ATOM 726 O O . SER A 1 94 ? -21.656 5.191 5.417 1.00 55.50 94 SER A O 1
ATOM 728 N N . SER A 1 95 ? -21.020 7.335 5.448 1.00 56.34 95 SER A N 1
ATOM 729 C CA . SER A 1 95 ? -21.296 7.567 4.019 1.00 56.34 95 SER A CA 1
ATOM 730 C C . SER A 1 95 ? -20.072 7.722 3.111 1.00 56.34 95 SER A C 1
ATOM 732 O O . SER A 1 95 ? -20.246 7.762 1.895 1.00 56.34 95 SER A O 1
ATOM 734 N N . ALA A 1 96 ? -18.846 7.786 3.640 1.00 62.22 96 ALA A N 1
ATOM 735 C CA . ALA A 1 96 ? -17.665 8.121 2.838 1.00 62.22 96 ALA A CA 1
ATOM 736 C C . ALA A 1 96 ? -16.565 7.053 2.922 1.00 62.22 96 ALA A C 1
ATOM 738 O O . ALA A 1 96 ? -15.495 7.280 3.487 1.00 62.22 96 ALA A O 1
ATOM 739 N N . GLN A 1 97 ? -16.811 5.893 2.306 1.00 73.62 97 GLN A N 1
ATOM 740 C CA . GLN A 1 97 ? -15.760 4.901 2.096 1.00 73.62 97 GLN A CA 1
ATOM 741 C C . GLN A 1 97 ? -14.745 5.420 1.086 1.00 73.62 97 GLN A C 1
ATOM 743 O O . GLN A 1 97 ? -15.018 5.556 -0.109 1.00 73.62 97 GLN A O 1
ATOM 748 N N . THR A 1 98 ? -13.544 5.700 1.572 1.00 82.94 98 THR A N 1
ATOM 749 C CA . THR A 1 98 ? -12.461 6.218 0.748 1.00 82.94 98 THR A CA 1
ATOM 750 C C . THR A 1 98 ? -11.636 5.056 0.222 1.00 82.94 98 THR A C 1
ATOM 752 O O . THR A 1 98 ? -10.991 4.337 0.984 1.00 82.94 98 THR A O 1
ATOM 755 N N . ARG A 1 99 ? -11.618 4.876 -1.101 1.00 87.62 99 ARG A N 1
ATOM 756 C CA . ARG A 1 99 ? -10.698 3.940 -1.750 1.00 87.62 99 ARG A CA 1
ATOM 757 C C . ARG A 1 99 ? -9.333 4.597 -1.897 1.00 87.62 99 ARG A C 1
ATOM 759 O O . ARG A 1 99 ? -9.196 5.622 -2.559 1.00 87.62 99 ARG A O 1
ATOM 766 N N . GLN A 1 100 ? -8.327 3.978 -1.309 1.00 88.75 100 GLN A N 1
ATOM 767 C CA . GLN A 1 100 ? -6.931 4.351 -1.451 1.00 88.75 100 GLN A CA 1
ATOM 768 C C . GLN A 1 100 ? -6.110 3.112 -1.833 1.00 88.75 100 GLN A C 1
ATOM 770 O O . GLN A 1 100 ? -6.611 1.986 -1.880 1.00 88.75 100 GLN A O 1
ATOM 775 N N . ALA A 1 101 ? -4.832 3.312 -2.129 1.00 90.38 101 ALA A N 1
ATOM 776 C CA . ALA A 1 101 ? -3.893 2.222 -2.326 1.00 90.38 101 ALA A CA 1
ATOM 777 C C . ALA A 1 101 ? -2.614 2.513 -1.556 1.00 90.38 101 ALA A C 1
ATOM 779 O O . ALA A 1 101 ? -2.212 3.667 -1.441 1.00 90.38 101 ALA A O 1
ATOM 780 N N . MET A 1 102 ? -1.975 1.466 -1.056 1.00 91.88 102 MET A N 1
ATOM 781 C CA . MET A 1 102 ? -0.607 1.533 -0.563 1.00 91.88 102 MET A CA 1
ATOM 782 C C . MET A 1 102 ? 0.298 0.788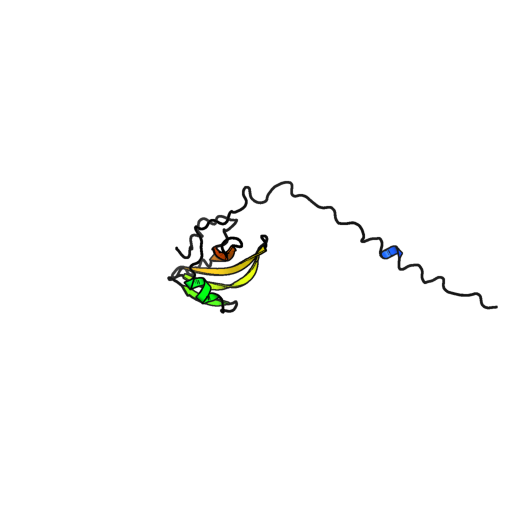 -1.537 1.00 91.88 102 MET A C 1
ATOM 784 O O . MET A 1 102 ? -0.072 -0.289 -2.011 1.00 91.88 102 MET A O 1
ATOM 788 N N . CYS A 1 103 ? 1.458 1.351 -1.842 1.00 91.38 103 CYS A N 1
ATOM 789 C CA . CYS A 1 103 ? 2.432 0.778 -2.763 1.00 91.38 103 CYS A CA 1
ATOM 790 C C . CYS A 1 103 ? 3.785 0.651 -2.075 1.00 91.38 103 CYS A C 1
ATOM 792 O O . CYS A 1 103 ? 4.152 1.486 -1.250 1.00 91.38 103 CYS A O 1
ATOM 794 N N . LYS A 1 104 ? 4.511 -0.418 -2.392 1.00 91.31 104 LYS A N 1
ATOM 795 C CA . LYS A 1 104 ? 5.872 -0.626 -1.919 1.00 91.31 104 LYS A CA 1
ATOM 796 C C . LYS A 1 104 ? 6.812 0.212 -2.778 1.00 91.31 104 LYS A C 1
ATOM 798 O O . LYS A 1 104 ? 6.971 -0.074 -3.964 1.00 91.31 104 LYS A O 1
ATOM 803 N N . ASN A 1 105 ? 7.403 1.236 -2.174 1.00 85.56 105 ASN A N 1
ATOM 804 C CA . ASN A 1 105 ? 8.401 2.074 -2.815 1.00 85.56 105 ASN A CA 1
ATOM 805 C C . ASN A 1 105 ? 9.628 1.213 -3.145 1.00 85.56 105 ASN A C 1
ATOM 807 O O . ASN A 1 105 ? 10.201 0.562 -2.269 1.00 85.56 105 ASN A O 1
ATOM 811 N N . SER A 1 106 ? 10.018 1.197 -4.416 1.00 81.94 106 SER A N 1
ATOM 812 C CA . SER A 1 106 ? 11.109 0.353 -4.915 1.00 81.94 106 SER A CA 1
ATOM 813 C C . SER A 1 106 ? 12.500 0.792 -4.448 1.00 81.94 106 SER A C 1
ATOM 815 O O . SER A 1 106 ? 13.428 -0.011 -4.483 1.00 81.94 106 SER A O 1
ATOM 817 N N . GLN A 1 107 ? 12.655 2.041 -4.005 1.00 83.31 107 GLN A N 1
ATOM 818 C CA . GLN A 1 107 ? 13.928 2.612 -3.564 1.00 83.31 107 GLN A CA 1
ATOM 819 C C . GLN A 1 107 ? 14.163 2.410 -2.064 1.00 83.31 107 GLN A C 1
ATOM 821 O O . GLN A 1 107 ? 15.285 2.125 -1.655 1.00 83.31 107 GLN A O 1
ATOM 826 N N . THR A 1 108 ? 13.122 2.562 -1.240 1.00 83.62 108 THR A N 1
ATOM 827 C CA . THR A 1 108 ? 13.231 2.497 0.231 1.00 83.62 108 THR A CA 1
ATOM 828 C C . THR A 1 108 ? 12.731 1.183 0.828 1.00 83.62 108 THR A C 1
ATOM 830 O O . THR A 1 108 ? 12.894 0.958 2.024 1.00 83.62 108 THR A O 1
ATOM 833 N N . ASP A 1 109 ? 12.099 0.325 0.022 1.00 85.25 109 ASP A N 1
ATOM 834 C CA . ASP A 1 109 ? 11.403 -0.899 0.444 1.00 85.25 109 ASP A CA 1
ATOM 835 C C . ASP A 1 109 ? 10.231 -0.660 1.424 1.00 85.25 109 ASP A C 1
ATOM 837 O O . ASP A 1 109 ? 9.645 -1.602 1.966 1.00 85.25 109 ASP A O 1
ATOM 841 N N . GLN A 1 110 ? 9.840 0.602 1.634 1.00 88.19 110 GLN A N 1
ATOM 842 C CA . GLN A 1 110 ? 8.758 0.993 2.535 1.00 88.19 110 GLN A CA 1
ATOM 843 C C . GLN A 1 110 ? 7.410 1.039 1.813 1.00 88.19 110 GLN A C 1
ATOM 845 O O . GLN A 1 110 ? 7.314 1.401 0.642 1.00 88.19 110 GLN A O 1
ATOM 850 N N . TRP A 1 111 ? 6.337 0.709 2.531 1.00 90.44 111 TRP A N 1
ATOM 851 C CA . TRP A 1 111 ? 4.982 0.928 2.035 1.00 90.44 111 TRP A CA 1
ATOM 852 C C . TRP A 1 111 ? 4.598 2.393 2.217 1.00 90.44 111 TRP A C 1
ATOM 854 O O . TRP A 1 111 ? 4.712 2.930 3.317 1.00 90.44 111 TRP A O 1
ATOM 864 N N . VAL A 1 112 ? 4.107 3.022 1.157 1.00 89.38 112 VAL A N 1
ATOM 865 C CA . VAL A 1 112 ? 3.646 4.414 1.157 1.00 89.38 112 VAL A CA 1
ATOM 866 C C . VAL A 1 112 ? 2.224 4.488 0.611 1.00 89.38 112 VAL A C 1
ATOM 868 O O . VAL A 1 112 ? 1.835 3.668 -0.226 1.00 89.38 112 VAL A O 1
ATOM 871 N N . MET A 1 113 ? 1.425 5.456 1.062 1.00 87.81 113 MET A N 1
ATOM 872 C CA . MET A 1 113 ? 0.134 5.716 0.419 1.00 87.81 113 MET A CA 1
ATOM 873 C C . MET A 1 113 ? 0.361 6.234 -0.996 1.00 87.81 113 MET A C 1
ATOM 875 O O . MET A 1 113 ? 1.037 7.243 -1.203 1.00 87.81 113 MET A O 1
ATOM 879 N N . ALA A 1 114 ? -0.247 5.558 -1.966 1.00 84.62 114 ALA A N 1
ATOM 880 C CA . ALA A 1 114 ? -0.235 5.981 -3.349 1.00 84.62 114 ALA A CA 1
ATOM 881 C C . ALA A 1 114 ? -0.974 7.322 -3.466 1.00 84.62 114 ALA A C 1
ATOM 883 O O . ALA A 1 114 ? -2.148 7.426 -3.071 1.00 84.62 114 ALA A O 1
ATOM 884 N N . PRO A 1 115 ? -0.313 8.353 -4.006 1.00 74.44 115 PRO A N 1
ATOM 885 C CA . PRO A 1 115 ? -0.922 9.659 -4.118 1.00 74.44 115 PRO A CA 1
ATOM 886 C C . PRO A 1 115 ? -2.051 9.608 -5.155 1.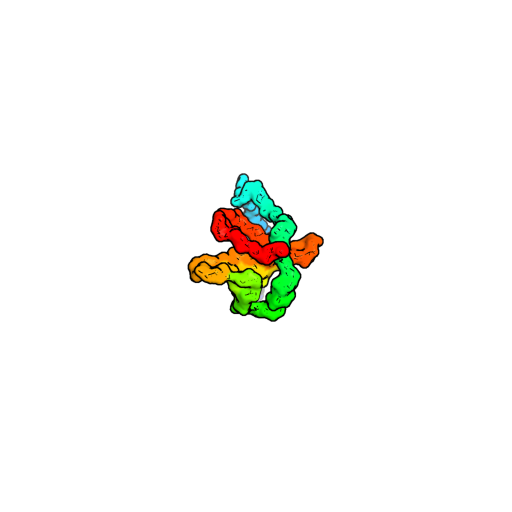00 74.44 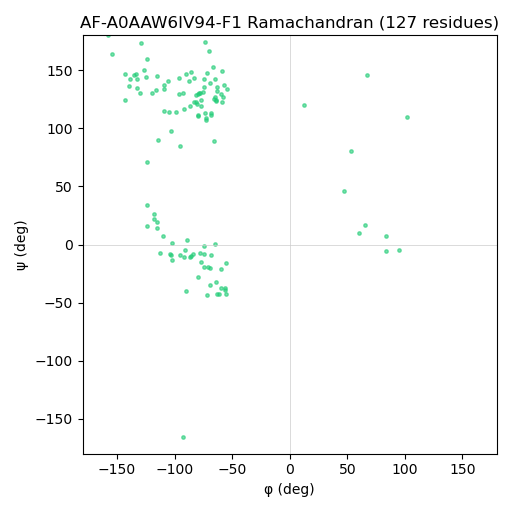115 PRO A C 1
ATOM 888 O O . PRO A 1 115 ? -1.962 8.941 -6.187 1.00 74.44 115 PRO A O 1
ATOM 891 N N . GLN A 1 116 ? -3.161 10.273 -4.850 1.00 69.81 116 GLN A N 1
ATOM 892 C CA . GLN A 1 116 ? -4.333 10.273 -5.720 1.00 69.81 116 GLN A CA 1
ATOM 893 C C . GLN A 1 116 ? -4.137 11.293 -6.844 1.00 69.81 116 GLN A C 1
ATOM 895 O O . GLN A 1 116 ? -3.844 12.457 -6.580 1.00 69.81 116 GLN A O 1
ATOM 900 N N . VAL A 1 117 ? -4.336 10.863 -8.093 1.00 63.97 117 VAL A N 1
ATOM 901 C CA . VAL A 1 117 ? -4.222 11.734 -9.279 1.00 63.97 117 VAL A CA 1
ATOM 902 C C . VAL A 1 117 ? -5.280 12.844 -9.260 1.00 63.97 117 VAL A C 1
ATOM 904 O O . VAL A 1 117 ? -5.031 13.964 -9.690 1.00 63.97 117 VAL A O 1
ATOM 907 N N . ILE A 1 118 ? -6.457 12.557 -8.698 1.00 61.69 118 ILE A N 1
ATOM 908 C CA . ILE A 1 118 ? -7.513 13.544 -8.479 1.00 61.69 118 ILE A CA 1
ATOM 909 C C . ILE A 1 118 ? -7.426 14.007 -7.024 1.00 61.69 118 ILE A C 1
ATOM 911 O O . ILE A 1 118 ? -7.707 13.232 -6.105 1.00 61.69 118 ILE A O 1
ATOM 915 N N . LYS A 1 119 ? -7.087 15.285 -6.803 1.00 53.72 119 LYS A N 1
ATOM 916 C CA . LYS A 1 119 ? -7.249 15.938 -5.494 1.00 53.72 119 LYS A CA 1
ATOM 917 C C . LYS A 1 119 ? -8.739 16.031 -5.165 1.00 53.72 119 LYS A C 1
ATOM 919 O O . LYS A 1 119 ? -9.399 17.022 -5.468 1.00 53.72 119 LYS A O 1
ATOM 924 N N . ASN A 1 120 ? -9.277 15.004 -4.518 1.00 52.78 120 ASN A N 1
ATOM 925 C CA . ASN A 1 120 ? -10.538 15.146 -3.811 1.00 52.78 120 ASN A CA 1
ATOM 926 C C . ASN A 1 120 ? -10.259 15.961 -2.540 1.00 52.78 120 ASN A C 1
ATOM 928 O O . ASN A 1 120 ? -9.543 15.490 -1.658 1.00 52.78 120 ASN A O 1
ATOM 932 N N . LYS A 1 121 ? -10.807 17.182 -2.453 1.00 48.84 121 LYS A N 1
ATOM 933 C CA . LYS A 1 121 ? -10.627 18.090 -1.303 1.00 48.84 121 LYS A CA 1
ATOM 934 C C . LYS A 1 121 ? -11.040 17.462 0.042 1.00 48.84 121 LYS A C 1
ATOM 936 O O . LYS A 1 121 ? -10.618 17.961 1.077 1.00 48.84 121 LYS A O 1
ATOM 941 N N . ASN A 1 122 ? -11.795 16.360 0.022 1.00 50.00 122 ASN A N 1
ATOM 942 C CA . ASN A 1 122 ? -12.297 15.672 1.212 1.00 50.00 122 ASN A CA 1
ATOM 943 C C . ASN A 1 122 ? -11.515 14.398 1.585 1.00 50.00 122 ASN A C 1
ATOM 945 O O . ASN A 1 122 ? -11.881 13.729 2.545 1.00 50.00 122 ASN A O 1
ATOM 949 N N . ASN A 1 123 ? -10.460 14.025 0.850 1.00 54.31 123 ASN A N 1
ATOM 950 C CA . ASN A 1 123 ? -9.669 12.830 1.154 1.00 54.31 123 ASN A CA 1
ATOM 95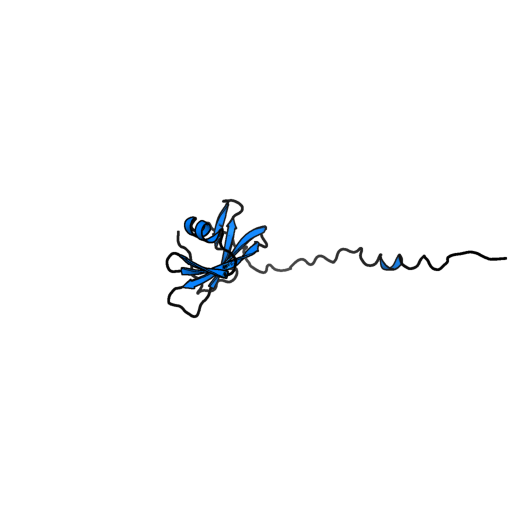1 C C . ASN A 1 123 ? -8.436 13.202 1.996 1.00 54.31 123 ASN A C 1
ATOM 953 O O . ASN A 1 123 ? -7.355 13.441 1.461 1.00 54.31 123 ASN A O 1
ATOM 957 N N . THR A 1 124 ? -8.625 13.294 3.313 1.00 56.44 124 THR A N 1
ATOM 958 C CA . THR A 1 124 ? -7.588 13.670 4.295 1.00 56.44 124 THR A CA 1
ATOM 959 C C . THR A 1 124 ? -7.150 12.506 5.186 1.00 56.44 124 THR A C 1
ATOM 961 O O . THR A 1 124 ? -6.399 12.710 6.139 1.00 56.44 124 THR A O 1
ATOM 964 N N . ILE A 1 125 ? -7.605 11.279 4.902 1.00 57.44 125 ILE A N 1
ATOM 965 C CA . ILE A 1 125 ? -7.283 10.118 5.735 1.00 57.44 125 ILE A CA 1
ATOM 966 C C . ILE A 1 125 ? -5.821 9.735 5.497 1.00 57.44 125 ILE A C 1
ATOM 968 O O . ILE A 1 125 ? -5.464 9.191 4.450 1.00 57.44 125 ILE A O 1
ATOM 972 N N . SER A 1 126 ? -4.994 10.037 6.494 1.00 61.88 126 SER A N 1
ATOM 973 C CA . SER A 1 126 ? -3.612 9.591 6.630 1.00 61.88 126 SER A CA 1
ATOM 974 C C . SER A 1 126 ? -3.510 8.699 7.863 1.00 61.88 126 SER A C 1
ATOM 976 O O . SER A 1 126 ? -4.171 8.941 8.872 1.00 61.88 126 SER A O 1
ATOM 978 N N . PHE A 1 127 ? -2.664 7.674 7.797 1.00 56.62 127 PHE A N 1
ATOM 979 C CA . PHE A 1 127 ? -2.410 6.780 8.930 1.00 56.62 127 PHE A CA 1
ATOM 980 C C . PHE A 1 127 ? -1.539 7.410 10.032 1.00 56.62 127 PHE A C 1
ATOM 982 O O . PHE A 1 127 ? -1.323 6.774 11.072 1.00 56.62 127 PHE A O 1
ATOM 989 N N . GLY A 1 128 ? -1.097 8.659 9.828 1.00 46.91 128 GLY A N 1
ATOM 990 C CA . GLY A 1 128 ? -0.193 9.384 10.715 1.00 46.91 128 GLY A CA 1
ATOM 991 C C . GLY A 1 128 ? 1.207 8.763 10.741 1.00 46.91 128 GLY A C 1
ATOM 992 O O . GLY A 1 128 ? 1.357 7.545 10.630 1.00 46.91 128 GLY A O 1
ATOM 993 N N . ALA A 1 129 ? 2.223 9.613 10.890 1.00 38.34 129 ALA A N 1
ATOM 994 C CA . ALA A 1 129 ? 3.556 9.172 11.300 1.00 38.34 129 ALA A CA 1
ATOM 995 C C . ALA A 1 129 ? 3.513 8.605 12.731 1.00 38.34 129 ALA A C 1
ATOM 997 O O . ALA A 1 129 ? 2.695 9.103 13.544 1.00 38.34 129 ALA A O 1
#